Protein AF-A0A833SCX0-F1 (afdb_monomer)

Structure (mmCIF, N/CA/C/O backbone):
data_AF-A0A833SCX0-F1
#
_entry.id   AF-A0A833SCX0-F1
#
loop_
_atom_site.group_PDB
_atom_site.id
_atom_site.type_symbol
_atom_site.label_atom_id
_atom_site.label_alt_id
_atom_site.label_comp_id
_atom_site.label_asym_id
_atom_site.label_entity_id
_atom_site.label_seq_id
_atom_site.pdbx_PDB_ins_code
_atom_site.Cartn_x
_atom_site.Cartn_y
_atom_site.Cartn_z
_atom_site.occupancy
_atom_site.B_iso_or_equiv
_atom_site.auth_seq_id
_atom_site.auth_comp_id
_atom_site.auth_asym_id
_atom_site.auth_atom_id
_atom_site.pdbx_PDB_model_num
ATOM 1 N N . MET A 1 1 ? 5.362 -12.580 -11.934 1.00 36.25 1 MET A N 1
ATOM 2 C CA . MET A 1 1 ? 6.504 -12.770 -12.851 1.00 36.25 1 MET A CA 1
ATOM 3 C C . MET A 1 1 ? 6.886 -11.392 -13.364 1.00 36.25 1 MET A C 1
ATOM 5 O O . MET 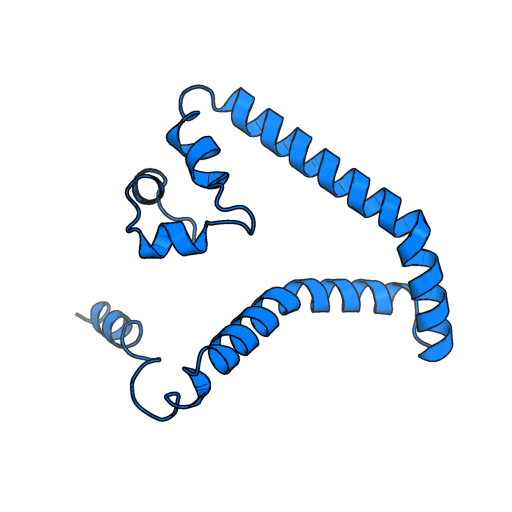A 1 1 ? 6.079 -10.782 -14.048 1.00 36.25 1 MET A O 1
ATOM 9 N N . ALA A 1 2 ? 8.008 -10.839 -12.898 1.00 38.25 2 ALA A N 1
ATOM 10 C CA . ALA A 1 2 ? 8.480 -9.522 -13.325 1.00 38.25 2 ALA A CA 1
ATOM 11 C C . ALA A 1 2 ? 8.973 -9.609 -14.777 1.00 38.25 2 ALA A C 1
ATOM 13 O O . ALA A 1 2 ? 9.687 -10.553 -15.117 1.00 38.25 2 ALA A O 1
ATOM 14 N N . LEU A 1 3 ? 8.566 -8.662 -15.623 1.00 47.50 3 LEU A N 1
ATOM 15 C CA . LEU A 1 3 ? 9.091 -8.541 -16.981 1.00 47.50 3 LEU A CA 1
ATOM 16 C C . LEU A 1 3 ? 10.601 -8.241 -16.920 1.00 47.50 3 LEU A C 1
ATOM 18 O O . LEU A 1 3 ? 11.035 -7.503 -16.030 1.00 47.50 3 LEU A O 1
ATOM 22 N N . PRO A 1 4 ? 11.416 -8.798 -17.833 1.00 44.66 4 PRO A N 1
ATOM 23 C CA . PRO A 1 4 ? 12.829 -8.449 -17.920 1.00 44.66 4 PRO A CA 1
ATOM 24 C C . PRO A 1 4 ? 12.973 -6.943 -18.196 1.00 44.66 4 PRO A C 1
ATOM 26 O O . PRO A 1 4 ? 12.335 -6.420 -19.105 1.00 44.66 4 PRO A O 1
ATOM 29 N N . LEU A 1 5 ? 13.825 -6.255 -17.421 1.00 51.56 5 LEU A N 1
ATOM 30 C CA . LEU A 1 5 ? 14.034 -4.796 -17.453 1.00 51.56 5 LEU A CA 1
ATOM 31 C C . LEU A 1 5 ? 14.155 -4.137 -18.852 1.00 51.56 5 LEU A C 1
ATOM 33 O O . LEU A 1 5 ? 13.632 -3.034 -18.993 1.00 51.56 5 LEU A O 1
ATOM 37 N N . PRO A 1 6 ? 14.779 -4.737 -19.890 1.00 50.81 6 PRO A N 1
ATOM 38 C CA . PRO A 1 6 ? 14.826 -4.112 -21.217 1.00 50.81 6 PRO A CA 1
ATOM 39 C C . PRO A 1 6 ? 13.479 -4.098 -21.962 1.00 50.81 6 PRO A C 1
ATOM 41 O O . PRO A 1 6 ? 13.303 -3.242 -22.819 1.00 50.81 6 PRO A O 1
ATOM 44 N N . ALA A 1 7 ? 12.532 -4.979 -21.607 1.00 51.00 7 ALA A N 1
ATOM 45 C CA . ALA A 1 7 ? 11.237 -5.131 -22.284 1.00 51.00 7 ALA A CA 1
ATOM 46 C C . ALA A 1 7 ? 10.141 -4.147 -21.792 1.00 51.00 7 ALA A C 1
ATOM 48 O O . ALA A 1 7 ? 9.006 -4.142 -22.270 1.00 51.00 7 ALA A O 1
ATOM 49 N N . ALA A 1 8 ? 10.436 -3.371 -20.742 1.00 53.59 8 ALA A N 1
ATOM 50 C CA . ALA A 1 8 ? 9.528 -2.358 -20.196 1.00 53.59 8 ALA A CA 1
ATOM 51 C C . ALA A 1 8 ? 9.759 -0.972 -20.824 1.00 53.59 8 ALA A C 1
ATOM 53 O O . ALA A 1 8 ? 8.862 -0.127 -20.807 1.00 53.59 8 ALA A O 1
ATOM 54 N N . CYS A 1 9 ? 10.955 -0.731 -21.375 1.00 56.69 9 CYS A N 1
ATOM 55 C CA . CYS A 1 9 ? 11.319 0.535 -22.011 1.00 56.69 9 CYS A CA 1
ATOM 56 C C . CYS A 1 9 ? 10.970 0.575 -23.514 1.00 56.69 9 CYS A C 1
ATOM 58 O O . CYS A 1 9 ? 10.893 1.651 -24.098 1.00 56.69 9 CYS A O 1
ATOM 60 N N . ASP A 1 10 ? 10.733 -0.580 -24.136 1.00 54.16 10 ASP A N 1
ATOM 61 C CA . ASP A 1 10 ? 10.340 -0.767 -25.543 1.00 54.16 10 ASP A CA 1
ATOM 62 C C . ASP A 1 10 ? 8.877 -1.242 -25.690 1.00 54.16 10 ASP A C 1
ATOM 64 O O . ASP A 1 10 ? 8.444 -1.657 -26.768 1.00 54.16 10 ASP A O 1
ATOM 68 N N . ALA A 1 11 ? 8.105 -1.185 -24.601 1.00 55.75 11 ALA A N 1
ATOM 69 C CA . ALA A 1 11 ? 6.754 -1.709 -24.545 1.00 55.75 11 ALA A CA 1
ATOM 70 C C . ALA A 1 11 ? 5.825 -1.024 -25.571 1.00 55.75 11 ALA A C 1
ATOM 72 O O . ALA A 1 11 ? 5.768 0.200 -25.681 1.00 55.75 11 ALA A O 1
ATOM 73 N N . SER A 1 12 ? 5.058 -1.839 -26.308 1.00 51.94 12 SER A N 1
ATOM 74 C CA . SER A 1 12 ? 4.002 -1.398 -27.235 1.00 51.94 12 SER A CA 1
ATOM 75 C C . SER A 1 12 ? 3.054 -0.378 -26.572 1.00 51.94 12 SER A C 1
ATOM 77 O O . SER A 1 12 ? 2.759 -0.523 -25.381 1.00 51.94 12 SER A O 1
ATOM 79 N N . PRO A 1 13 ? 2.495 0.604 -27.315 1.00 53.06 13 PRO A N 1
ATOM 80 C CA . PRO A 1 13 ? 1.591 1.630 -26.772 1.00 53.06 13 PRO A CA 1
ATOM 81 C C . PRO A 1 13 ? 0.387 1.061 -26.000 1.00 53.06 13 PRO A C 1
ATOM 83 O O . PRO A 1 13 ? -0.168 1.743 -25.143 1.00 53.06 13 PRO A O 1
ATOM 86 N N . PHE A 1 14 ? 0.001 -0.194 -26.257 1.00 46.97 14 PHE A N 1
ATOM 87 C CA . PHE A 1 14 ? -1.033 -0.900 -25.494 1.00 46.97 14 PHE A CA 1
ATOM 88 C C . PHE A 1 14 ? -0.607 -1.229 -24.050 1.00 46.97 14 PHE A C 1
ATOM 90 O O . PHE A 1 14 ? -1.413 -1.104 -23.133 1.00 46.97 14 PHE A O 1
ATOM 97 N N . VAL A 1 15 ? 0.657 -1.609 -23.836 1.00 50.16 15 VAL A N 1
ATOM 98 C CA . VAL A 1 15 ? 1.211 -1.944 -22.512 1.00 50.16 15 VAL A CA 1
ATOM 99 C C . VAL A 1 15 ? 1.516 -0.671 -21.716 1.00 50.16 15 VAL A C 1
ATOM 101 O O . VAL A 1 15 ? 1.216 -0.623 -20.526 1.00 50.16 15 VAL A O 1
ATOM 104 N N . ALA A 1 16 ? 2.009 0.381 -22.381 1.00 54.69 16 ALA A N 1
ATOM 105 C CA . ALA A 1 16 ? 2.214 1.698 -21.765 1.00 54.69 16 ALA A CA 1
ATOM 106 C C . ALA A 1 16 ? 0.896 2.302 -21.243 1.00 54.69 16 ALA A C 1
ATOM 108 O O . ALA A 1 16 ? 0.829 2.860 -20.154 1.00 54.69 16 ALA A O 1
ATOM 109 N N . ASN A 1 17 ? -0.210 2.105 -21.965 1.00 51.38 17 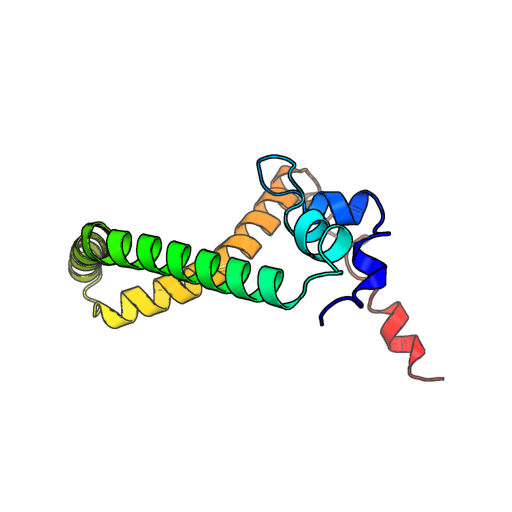ASN A N 1
ATOM 110 C CA . ASN A 1 17 ? -1.521 2.583 -21.523 1.00 51.38 17 ASN A CA 1
ATOM 111 C C . ASN A 1 17 ? -2.050 1.865 -20.265 1.00 51.38 17 ASN A C 1
ATOM 113 O O . ASN A 1 17 ? -2.940 2.372 -19.589 1.00 51.38 17 ASN A O 1
ATOM 117 N N . MET A 1 18 ? -1.503 0.692 -19.931 1.00 51.84 18 MET A N 1
ATOM 118 C CA . MET A 1 18 ? -1.851 -0.043 -18.713 1.00 51.84 18 MET A CA 1
ATOM 119 C C . MET A 1 18 ? -0.988 0.376 -17.509 1.00 51.84 18 MET A C 1
ATOM 121 O O . MET A 1 18 ? -1.376 0.124 -16.368 1.00 51.84 18 MET A O 1
ATOM 125 N N . THR A 1 19 ? 0.148 1.046 -17.746 1.00 53.34 19 THR A N 1
ATOM 126 C CA . THR A 1 19 ? 0.999 1.676 -16.718 1.00 53.34 19 THR A CA 1
ATOM 127 C C . THR A 1 19 ? 0.713 3.168 -16.525 1.00 53.34 19 THR A C 1
ATOM 129 O O . THR A 1 19 ? 1.141 3.741 -15.518 1.00 53.34 19 THR A O 1
ATOM 132 N N . LEU A 1 20 ? -0.066 3.778 -17.427 1.00 59.16 20 LEU A N 1
ATOM 133 C CA . LEU A 1 20 ? -0.584 5.136 -17.297 1.00 59.16 20 LEU A CA 1
ATOM 134 C C . LEU A 1 20 ? -1.459 5.252 -16.036 1.00 59.16 20 LEU A C 1
ATOM 136 O O . LEU A 1 20 ? -2.621 4.848 -15.998 1.00 59.16 20 LEU A O 1
ATOM 140 N N . GLY A 1 21 ? -0.895 5.841 -14.981 1.00 56.72 21 GLY A N 1
ATOM 141 C CA . GLY A 1 21 ? -1.668 6.271 -13.822 1.00 56.72 21 GLY A CA 1
ATOM 142 C C . GLY A 1 21 ? -2.728 7.321 -14.205 1.00 56.72 21 GLY A C 1
ATOM 143 O O . GLY A 1 21 ? -2.685 7.877 -15.304 1.00 56.72 21 GLY A O 1
ATOM 144 N N . PRO A 1 22 ? -3.648 7.679 -13.291 1.00 51.78 22 PRO A N 1
ATOM 145 C CA . PRO A 1 22 ? -4.787 8.581 -13.544 1.00 51.78 22 PRO A CA 1
ATOM 146 C C . PRO A 1 22 ? -4.430 10.018 -13.990 1.00 51.78 22 PRO A C 1
ATOM 148 O O . PRO A 1 22 ? -5.323 10.838 -14.179 1.00 51.78 22 PRO A O 1
ATOM 151 N N . LEU A 1 23 ? -3.142 10.331 -14.166 1.00 47.12 23 LEU A N 1
ATOM 152 C CA . LEU A 1 23 ? -2.619 11.619 -14.626 1.00 47.12 23 LEU A CA 1
ATOM 153 C C . LEU A 1 23 ? -1.741 11.510 -15.893 1.00 47.12 23 LEU A C 1
ATOM 155 O O . LEU A 1 23 ? -1.013 12.449 -16.201 1.00 47.12 23 LEU A O 1
ATOM 159 N N . SER A 1 24 ? -1.761 10.375 -16.599 1.00 57.16 24 SER A N 1
ATOM 160 C CA . SER A 1 24 ? -0.953 10.129 -17.807 1.00 57.16 24 SER A CA 1
ATOM 161 C C . SER A 1 24 ? 0.570 10.261 -17.624 1.00 57.16 24 SER A C 1
ATOM 163 O O . SER A 1 24 ? 1.280 10.600 -18.568 1.00 57.16 24 SER A O 1
ATOM 165 N N . ILE A 1 25 ? 1.085 10.005 -16.415 1.00 58.31 25 ILE A N 1
ATOM 166 C CA . ILE A 1 25 ? 2.526 10.016 -16.112 1.00 58.31 25 ILE A CA 1
ATOM 167 C C . ILE A 1 25 ? 2.997 8.588 -15.817 1.00 58.31 25 ILE A C 1
ATOM 169 O O . ILE A 1 25 ? 2.606 7.995 -14.810 1.00 58.31 25 ILE A O 1
ATOM 173 N N . ASP A 1 26 ? 3.888 8.069 -16.663 1.00 63.72 26 ASP A N 1
ATOM 174 C CA . ASP A 1 26 ? 4.558 6.778 -16.482 1.00 63.72 26 ASP A CA 1
ATOM 175 C C . ASP A 1 26 ? 5.701 6.872 -15.460 1.00 63.72 26 ASP A C 1
ATOM 177 O O . ASP A 1 26 ? 6.885 6.988 -15.790 1.00 63.72 26 ASP A O 1
ATOM 181 N N . TYR A 1 27 ? 5.342 6.789 -14.177 1.00 61.09 27 TYR A N 1
ATOM 182 C CA . TYR A 1 27 ? 6.307 6.756 -13.070 1.00 61.09 27 TYR A CA 1
ATOM 183 C C . TYR A 1 27 ? 7.305 5.594 -13.192 1.00 61.09 27 TYR A C 1
ATOM 185 O O . TYR A 1 27 ? 8.479 5.747 -12.856 1.00 61.09 27 TYR A O 1
ATOM 193 N N . VAL A 1 28 ? 6.853 4.446 -13.705 1.00 65.12 28 VAL A N 1
ATOM 194 C CA . VAL A 1 28 ? 7.683 3.243 -13.871 1.00 65.12 28 VAL A CA 1
ATOM 195 C C . VAL A 1 28 ? 8.748 3.464 -14.948 1.00 65.12 28 VAL A C 1
ATOM 197 O O . VAL A 1 28 ? 9.915 3.150 -14.734 1.00 65.12 28 VAL A O 1
ATOM 200 N N . HIS A 1 29 ? 8.387 4.083 -16.072 1.00 63.56 29 HIS A N 1
ATOM 201 C CA . HIS A 1 29 ? 9.312 4.331 -17.177 1.00 63.56 29 HIS A CA 1
ATOM 202 C C . HIS A 1 29 ? 10.375 5.383 -16.813 1.00 63.56 29 HIS A C 1
ATOM 204 O O . HIS A 1 29 ? 11.561 5.199 -17.080 1.00 63.56 29 HIS A O 1
ATOM 210 N N . ILE A 1 30 ? 9.985 6.450 -16.107 1.00 65.81 30 ILE A N 1
ATOM 211 C CA . ILE A 1 30 ? 10.924 7.477 -15.625 1.00 65.81 30 ILE A CA 1
ATOM 212 C C . ILE A 1 30 ? 11.906 6.887 -14.601 1.00 65.81 30 ILE A C 1
ATOM 214 O O . ILE A 1 30 ? 13.091 7.215 -14.619 1.00 65.81 30 ILE A O 1
ATOM 218 N N . HIS A 1 31 ? 11.442 5.987 -13.732 1.00 67.62 31 HIS A N 1
ATOM 219 C CA . HIS A 1 31 ? 12.273 5.420 -12.674 1.00 67.62 31 HIS A CA 1
ATOM 220 C C . HIS A 1 31 ? 13.238 4.329 -13.163 1.00 67.62 31 HIS A C 1
ATOM 222 O O . HIS A 1 31 ? 14.389 4.311 -12.730 1.00 67.62 31 HIS A O 1
ATOM 228 N N . TYR A 1 32 ? 12.797 3.451 -14.073 1.00 63.34 32 TYR A N 1
ATOM 229 C CA . TYR A 1 32 ? 13.613 2.343 -14.586 1.00 63.34 32 TYR A CA 1
ATOM 230 C C . TYR A 1 32 ? 14.429 2.698 -15.840 1.00 63.34 32 TYR A C 1
ATOM 232 O O . TYR A 1 32 ? 15.540 2.193 -15.975 1.00 63.34 32 TYR A O 1
ATOM 240 N N . CYS A 1 33 ? 13.924 3.557 -16.737 1.00 66.06 33 CYS A N 1
ATOM 241 C CA . CYS A 1 33 ? 14.566 3.825 -18.034 1.00 66.06 33 CYS A CA 1
ATOM 242 C C . CYS A 1 33 ? 15.401 5.121 -18.051 1.00 66.06 33 CYS A C 1
ATOM 244 O O . CYS A 1 33 ? 16.406 5.176 -18.751 1.00 66.06 33 CYS A O 1
ATOM 246 N N . SER A 1 34 ? 15.034 6.153 -17.277 1.00 62.69 34 SER A N 1
ATOM 247 C CA . SER A 1 34 ? 15.786 7.428 -17.225 1.00 62.69 34 SER A CA 1
ATOM 248 C C . SER A 1 34 ? 16.885 7.437 -16.153 1.00 62.69 34 SER A C 1
ATOM 250 O O . SER A 1 34 ? 17.900 8.116 -16.288 1.00 62.69 34 SER A O 1
ATOM 252 N N . LEU A 1 35 ? 16.707 6.654 -15.081 1.00 59.84 35 LEU A N 1
ATOM 253 C CA . LEU A 1 35 ? 17.569 6.663 -13.893 1.00 59.84 35 LEU A CA 1
ATOM 254 C C . LEU A 1 35 ? 18.250 5.306 -13.634 1.00 59.84 35 LEU A C 1
ATOM 256 O O . LEU A 1 35 ? 18.523 4.947 -12.489 1.00 59.84 35 LEU A O 1
ATOM 260 N N . ALA A 1 36 ? 18.535 4.546 -14.695 1.00 60.19 36 ALA A N 1
ATOM 261 C CA . ALA A 1 36 ? 19.234 3.260 -14.606 1.00 60.19 36 ALA A CA 1
ATOM 262 C C . ALA A 1 36 ? 20.699 3.396 -14.139 1.00 60.19 36 ALA A C 1
ATOM 264 O O . ALA A 1 36 ? 21.262 2.451 -13.591 1.00 60.19 36 ALA A O 1
ATOM 265 N N . GLU A 1 37 ? 21.315 4.571 -14.310 1.00 64.44 37 GLU A N 1
ATOM 266 C CA . GLU A 1 37 ? 22.732 4.785 -13.980 1.00 64.44 37 GLU A CA 1
ATOM 267 C C . GLU A 1 37 ? 23.012 5.032 -12.482 1.00 64.44 37 GLU A C 1
ATOM 269 O O . GLU A 1 37 ? 24.167 4.976 -12.064 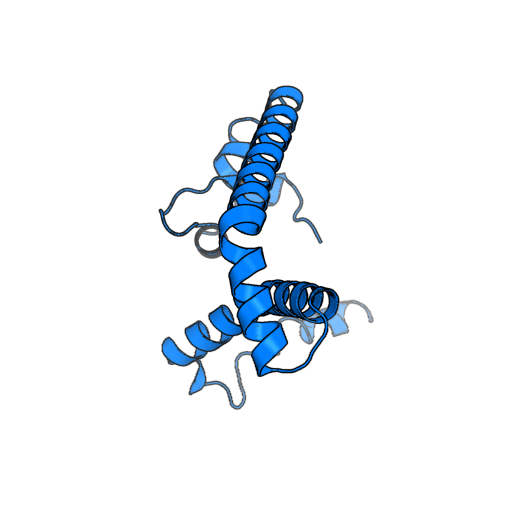1.00 64.44 37 GLU A O 1
ATOM 274 N N . LEU A 1 38 ? 21.990 5.252 -11.638 1.00 64.44 38 LEU A N 1
ATOM 275 C CA . LEU A 1 38 ? 22.150 5.502 -10.192 1.00 64.44 38 LEU A CA 1
ATOM 276 C C . LEU A 1 38 ? 21.200 4.633 -9.336 1.00 64.44 38 LEU A C 1
ATOM 278 O O . LEU A 1 38 ? 20.274 5.151 -8.699 1.00 64.44 38 LEU A O 1
ATOM 282 N N . PRO A 1 39 ? 21.441 3.311 -9.245 1.00 69.19 39 PRO A N 1
ATOM 283 C CA . PRO A 1 39 ? 20.541 2.370 -8.568 1.00 69.19 39 PRO A CA 1
ATOM 284 C C . PRO A 1 39 ? 20.357 2.661 -7.068 1.00 69.19 39 PRO A C 1
ATOM 286 O O . PRO A 1 39 ? 19.277 2.447 -6.521 1.00 69.19 39 PRO A O 1
ATOM 289 N N . PHE A 1 40 ? 21.377 3.208 -6.400 1.00 75.94 40 PHE A N 1
ATOM 290 C CA . PHE A 1 40 ? 21.297 3.573 -4.980 1.00 75.94 40 PHE A CA 1
ATOM 291 C C . PHE A 1 40 ? 20.318 4.718 -4.709 1.00 75.94 40 PHE A C 1
ATOM 293 O O . PHE A 1 40 ? 19.572 4.675 -3.730 1.00 75.94 40 PHE A O 1
ATOM 300 N N . LEU A 1 41 ? 20.304 5.736 -5.572 1.00 77.44 41 LEU A N 1
ATOM 301 C CA . LEU A 1 41 ? 19.404 6.877 -5.422 1.00 77.44 41 LEU A CA 1
ATOM 302 C C . LEU A 1 41 ? 17.958 6.467 -5.716 1.00 77.44 41 LEU A C 1
ATOM 304 O O . LEU A 1 41 ? 17.051 6.871 -4.992 1.00 77.44 41 LEU A O 1
ATOM 308 N N . SER A 1 42 ? 17.772 5.602 -6.717 1.00 75.69 42 SER A N 1
ATOM 309 C CA . SER A 1 42 ? 16.484 4.989 -7.043 1.00 75.69 42 SER A CA 1
ATOM 310 C C . SER A 1 42 ? 15.900 4.228 -5.844 1.00 75.69 42 SER A C 1
ATOM 312 O O . SER A 1 42 ? 14.813 4.562 -5.370 1.00 75.69 42 SER A O 1
ATOM 314 N N . PHE A 1 43 ? 16.663 3.295 -5.267 1.00 81.81 43 PHE A N 1
ATOM 315 C CA . PHE A 1 43 ? 16.209 2.494 -4.128 1.00 81.81 43 PHE A CA 1
ATOM 316 C C . PHE A 1 43 ? 15.905 3.345 -2.886 1.00 81.81 43 PHE A C 1
ATOM 318 O O . PHE A 1 43 ? 14.890 3.139 -2.221 1.00 81.81 43 PHE A O 1
ATOM 325 N N . SER A 1 44 ? 16.751 4.338 -2.598 1.00 86.81 44 SER A N 1
ATOM 326 C CA . SER A 1 44 ? 16.561 5.238 -1.455 1.00 86.81 44 SER A CA 1
ATOM 327 C C . SER A 1 44 ? 15.301 6.101 -1.607 1.00 86.81 44 SER A C 1
ATOM 329 O O . SER A 1 44 ? 14.526 6.245 -0.661 1.00 86.81 44 SER A O 1
ATOM 331 N N . LEU A 1 45 ? 15.040 6.613 -2.815 1.00 84.88 45 LEU A N 1
ATOM 332 C CA . LEU A 1 45 ? 13.838 7.391 -3.116 1.00 84.88 45 LEU A CA 1
ATOM 333 C C . LEU A 1 45 ? 12.571 6.530 -3.049 1.00 84.88 45 LEU A C 1
ATOM 335 O O . LEU A 1 45 ? 11.559 6.992 -2.527 1.00 84.88 45 LEU A O 1
ATOM 339 N N . LEU A 1 46 ? 12.633 5.273 -3.500 1.00 82.50 46 LEU A N 1
ATOM 340 C CA . LEU A 1 46 ? 11.518 4.324 -3.422 1.00 82.50 46 LEU A CA 1
ATOM 341 C C . LEU A 1 46 ? 11.191 3.971 -1.962 1.00 82.50 46 LEU A C 1
ATOM 343 O O . LEU A 1 46 ? 10.024 3.992 -1.578 1.00 82.50 46 LEU A O 1
ATOM 347 N N . ILE A 1 47 ? 12.203 3.738 -1.117 1.00 90.00 47 ILE A N 1
ATOM 348 C CA . ILE A 1 47 ? 12.007 3.521 0.327 1.00 90.00 47 ILE A CA 1
ATOM 349 C C . ILE A 1 47 ? 11.423 4.762 1.001 1.00 90.00 47 ILE A C 1
ATOM 351 O O . ILE A 1 47 ? 10.473 4.638 1.773 1.00 90.00 47 ILE A O 1
ATOM 355 N N . LEU A 1 48 ? 11.964 5.949 0.714 1.00 92.25 48 LEU A N 1
ATOM 356 C CA . LEU A 1 48 ? 11.458 7.201 1.278 1.00 92.25 48 LEU A CA 1
ATOM 357 C C . LEU A 1 48 ? 9.996 7.429 0.877 1.00 92.25 48 LEU A C 1
ATOM 359 O O . LEU A 1 48 ? 9.169 7.783 1.716 1.00 92.25 48 LEU A O 1
ATOM 363 N N . TRP A 1 49 ? 9.675 7.178 -0.391 1.00 86.88 49 TRP A N 1
ATOM 364 C CA . TRP A 1 49 ? 8.324 7.271 -0.926 1.00 86.88 49 TRP A CA 1
ATOM 365 C C . TRP A 1 49 ? 7.372 6.275 -0.254 1.00 86.88 49 TRP A C 1
ATOM 367 O O . TRP A 1 49 ? 6.312 6.668 0.231 1.00 86.88 49 TRP A O 1
ATOM 377 N N . LEU A 1 50 ? 7.766 5.001 -0.152 1.00 90.69 50 LEU A N 1
ATOM 378 C CA . LEU A 1 50 ? 6.969 3.955 0.491 1.00 90.69 50 LEU A CA 1
ATOM 379 C C . LEU A 1 50 ? 6.749 4.246 1.983 1.00 90.69 50 LEU A C 1
ATOM 381 O O . LEU A 1 50 ? 5.636 4.097 2.485 1.00 90.69 50 LEU A O 1
ATOM 385 N N . GLY A 1 51 ? 7.789 4.715 2.678 1.00 94.25 51 GLY A N 1
ATOM 386 C CA . GLY A 1 51 ? 7.711 5.140 4.074 1.00 94.25 51 GLY A CA 1
ATOM 387 C C . GLY A 1 51 ? 6.774 6.332 4.266 1.00 94.25 51 GLY A C 1
ATOM 388 O O . GLY A 1 51 ? 5.952 6.320 5.180 1.00 94.25 51 GLY A O 1
ATOM 389 N N . GLY A 1 52 ? 6.835 7.324 3.371 1.00 94.12 52 GLY A N 1
ATOM 390 C CA . GLY A 1 52 ? 5.919 8.465 3.364 1.00 94.12 52 GLY A CA 1
ATOM 391 C C . GLY A 1 52 ? 4.463 8.043 3.164 1.00 94.12 52 GLY A C 1
ATOM 392 O O . GLY A 1 52 ? 3.596 8.450 3.936 1.00 94.12 52 GLY A O 1
ATOM 393 N N . LEU A 1 53 ? 4.191 7.171 2.188 1.00 91.25 53 LEU A N 1
ATOM 394 C CA . LEU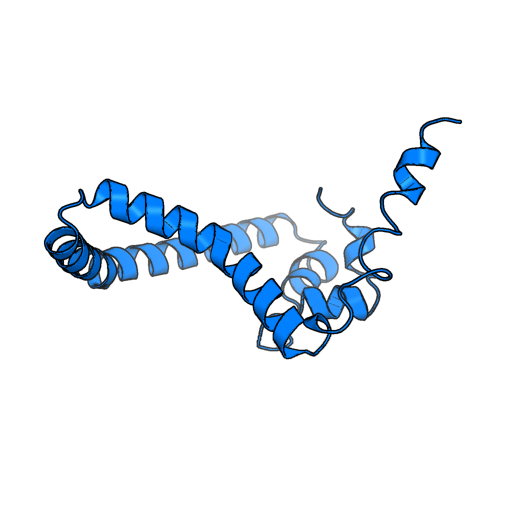 A 1 53 ? 2.853 6.617 1.965 1.00 91.25 53 LEU A CA 1
ATOM 395 C C . LEU A 1 53 ? 2.345 5.874 3.201 1.00 91.25 53 LEU A C 1
ATOM 397 O O . LEU A 1 53 ? 1.233 6.136 3.655 1.00 91.25 53 LEU A O 1
ATOM 401 N N . PHE A 1 54 ? 3.162 4.997 3.784 1.00 92.88 54 PHE A N 1
ATOM 402 C CA . PHE A 1 54 ? 2.774 4.246 4.975 1.00 92.88 54 PHE A CA 1
ATOM 403 C C . PHE A 1 54 ? 2.508 5.164 6.175 1.00 92.88 54 PHE A C 1
ATOM 405 O O . PHE A 1 54 ? 1.554 4.945 6.917 1.00 92.88 54 PHE A O 1
ATOM 412 N N . TYR A 1 55 ? 3.295 6.232 6.329 1.00 94.62 55 TYR A N 1
ATOM 413 C CA . TYR A 1 55 ? 3.069 7.249 7.354 1.00 94.62 55 TYR A CA 1
ATOM 414 C C . TYR A 1 55 ? 1.724 7.967 7.167 1.00 94.62 55 TYR A C 1
ATOM 416 O O . TYR A 1 55 ? 0.956 8.087 8.122 1.00 94.62 55 TYR A O 1
ATOM 424 N N . PHE A 1 56 ? 1.396 8.390 5.942 1.00 93.75 56 PHE A N 1
ATOM 425 C CA . PHE A 1 56 ? 0.097 8.999 5.643 1.00 93.75 56 PHE A CA 1
ATOM 426 C C . PHE A 1 56 ? -1.068 8.030 5.866 1.00 93.75 56 PHE A C 1
ATOM 428 O O . PHE A 1 56 ? -2.073 8.419 6.466 1.00 93.75 56 PHE A O 1
ATOM 435 N N . LEU A 1 57 ? -0.931 6.773 5.432 1.00 90.69 57 LEU A N 1
ATOM 436 C CA . LEU A 1 57 ? -1.916 5.717 5.671 1.00 90.69 57 LEU A CA 1
ATOM 437 C C . LEU A 1 57 ? -2.127 5.483 7.170 1.00 90.69 57 LEU A C 1
ATOM 439 O O . LEU A 1 57 ? -3.269 5.464 7.615 1.00 90.69 57 LEU A O 1
ATOM 443 N N . GLY A 1 58 ? -1.051 5.360 7.950 1.00 91.88 58 GLY A N 1
ATOM 444 C CA . GLY A 1 58 ? -1.117 5.142 9.395 1.00 91.88 58 GLY A CA 1
ATOM 445 C C . GLY A 1 58 ? -1.736 6.321 10.145 1.00 91.88 58 GLY A C 1
ATOM 446 O O . GLY A 1 58 ? -2.646 6.130 10.943 1.00 91.88 58 GLY A O 1
ATOM 447 N N . SER A 1 59 ? -1.305 7.546 9.835 1.00 92.19 59 SER A N 1
ATOM 448 C CA . SER A 1 59 ? -1.843 8.772 10.443 1.00 92.19 59 SER A CA 1
ATOM 449 C C . SER A 1 59 ? -3.337 8.951 10.146 1.00 92.19 59 SER A C 1
ATOM 451 O O . SER A 1 59 ? -4.139 9.250 11.032 1.00 92.19 59 SER A O 1
ATOM 453 N N . THR A 1 60 ? -3.747 8.672 8.906 1.00 92.12 60 THR A N 1
ATOM 454 C CA . THR A 1 60 ? -5.165 8.702 8.522 1.00 92.12 60 THR A CA 1
ATOM 455 C C . THR A 1 60 ? -5.943 7.558 9.176 1.00 92.12 60 THR A C 1
ATOM 457 O O . THR A 1 60 ? -7.096 7.742 9.574 1.00 92.12 60 THR A O 1
ATOM 460 N N . ALA A 1 61 ? -5.327 6.380 9.315 1.00 89.81 61 ALA A N 1
ATOM 461 C CA . ALA A 1 61 ? -5.964 5.228 9.931 1.00 89.81 61 ALA A CA 1
ATOM 462 C C . ALA A 1 61 ? -6.258 5.464 11.420 1.00 89.81 61 ALA A C 1
ATOM 464 O O . ALA A 1 61 ? -7.358 5.169 11.891 1.00 89.81 61 ALA A O 1
ATOM 465 N N . ASP A 1 62 ? -5.318 6.057 12.147 1.00 90.75 62 ASP A N 1
ATOM 466 C CA . ASP A 1 62 ? -5.500 6.356 13.565 1.00 90.75 62 ASP A CA 1
ATOM 467 C C . ASP A 1 62 ? -6.595 7.419 13.783 1.00 90.75 62 ASP A C 1
ATOM 469 O O . ASP A 1 62 ? -7.506 7.229 14.589 1.00 90.75 62 ASP A O 1
ATOM 473 N N . GLY A 1 63 ? -6.582 8.494 12.983 1.00 88.19 63 GLY A N 1
ATOM 474 C CA . GLY A 1 63 ? -7.528 9.605 13.135 1.00 88.19 63 GLY A CA 1
ATOM 475 C C . GLY A 1 63 ? -8.948 9.343 12.614 1.00 88.19 63 GLY A C 1
ATOM 476 O O . GLY A 1 63 ? -9.914 9.821 13.208 1.00 88.19 63 GLY A O 1
ATOM 477 N N . TYR A 1 64 ? -9.101 8.600 11.514 1.00 86.44 64 TYR A N 1
ATOM 478 C CA . TYR A 1 64 ? -10.391 8.457 10.818 1.00 86.44 64 TYR A CA 1
ATOM 479 C C . TYR A 1 64 ? -10.870 7.010 10.697 1.00 86.44 64 TYR A C 1
ATOM 481 O O . TYR A 1 64 ? -12.073 6.746 10.773 1.00 86.44 64 TYR A O 1
ATOM 489 N N . PHE A 1 65 ? -9.960 6.053 10.520 1.00 84.69 65 PHE A N 1
ATOM 490 C CA . PHE A 1 65 ? -10.338 4.657 10.287 1.00 84.69 65 PHE A CA 1
ATOM 491 C C . PHE A 1 65 ? -10.728 3.944 11.586 1.00 84.69 65 PHE A C 1
ATOM 493 O O . PHE A 1 65 ? -11.760 3.276 11.616 1.00 84.69 65 PHE A O 1
ATOM 500 N N . SER A 1 66 ? -9.978 4.152 12.673 1.00 87.75 66 SER A N 1
ATOM 501 C CA . SER A 1 66 ? -10.259 3.581 13.999 1.00 87.75 66 SER A CA 1
ATOM 502 C C . SER A 1 66 ? -11.674 3.899 14.535 1.00 87.75 66 SER A C 1
ATOM 504 O O . SER A 1 66 ? -12.420 2.956 14.829 1.00 87.75 66 SER A O 1
ATOM 506 N N . PRO A 1 67 ? -12.142 5.169 14.586 1.00 87.88 67 PRO A N 1
ATOM 507 C CA . PRO A 1 67 ? -13.500 5.481 15.056 1.00 87.88 67 PRO A CA 1
ATOM 508 C C . PRO A 1 67 ? -14.605 4.996 14.099 1.00 87.88 67 PRO A C 1
ATOM 510 O O . PRO A 1 67 ? -15.697 4.614 14.536 1.00 87.88 67 PRO A O 1
ATOM 513 N N . THR A 1 68 ? -14.329 4.963 12.792 1.00 88.19 68 THR A N 1
ATOM 514 C CA . THR A 1 68 ? -15.276 4.449 11.790 1.00 88.19 68 THR A CA 1
ATOM 515 C C . THR A 1 68 ? -15.447 2.936 11.924 1.00 88.19 68 THR A C 1
ATOM 517 O O . THR A 1 68 ? -16.575 2.438 11.930 1.00 88.19 68 THR A O 1
ATOM 520 N N . LEU A 1 69 ? -14.346 2.203 12.119 1.00 87.19 69 LEU A N 1
ATOM 521 C CA . LEU A 1 69 ? -14.362 0.773 12.424 1.00 87.19 69 LEU A CA 1
ATOM 522 C C . LEU A 1 69 ? -15.061 0.478 13.749 1.00 87.19 69 LEU A C 1
ATOM 524 O O . LEU A 1 69 ? -15.768 -0.519 13.826 1.00 87.19 69 LEU A O 1
ATOM 528 N N . ALA A 1 70 ? -14.922 1.338 14.760 1.00 86.81 70 ALA A N 1
ATOM 529 C CA . ALA A 1 70 ? -15.643 1.199 16.024 1.00 86.81 70 ALA A CA 1
ATOM 530 C C . ALA A 1 70 ? -17.153 1.272 15.853 1.00 86.81 70 ALA A C 1
ATOM 532 O O . ALA A 1 70 ? -17.884 0.408 16.334 1.00 86.81 70 ALA A O 1
ATOM 533 N N . SER A 1 71 ? -17.609 2.257 15.090 1.00 87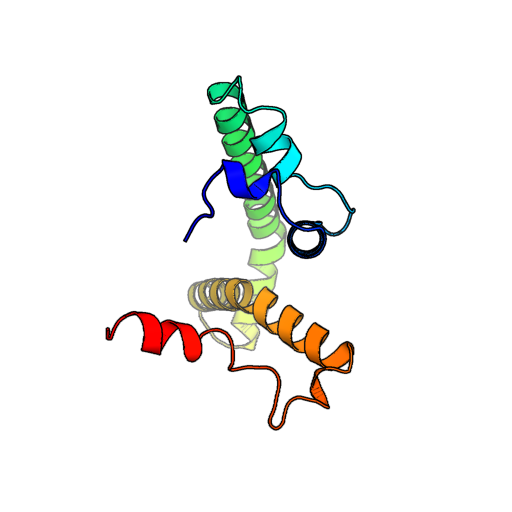.38 71 SER A N 1
ATOM 534 C CA . SER A 1 71 ? -19.027 2.399 14.774 1.00 87.38 71 SER A CA 1
ATOM 535 C C . SER A 1 71 ? -19.541 1.208 13.956 1.00 87.38 71 SER A C 1
ATOM 537 O O . SER A 1 71 ? -20.652 0.735 14.176 1.00 87.38 71 SER A O 1
ATOM 539 N N . LEU A 1 72 ? -18.733 0.693 13.024 1.00 86.25 72 LEU A N 1
ATOM 540 C CA . LEU A 1 72 ? -19.079 -0.465 12.198 1.00 86.25 72 LEU A CA 1
ATOM 541 C C . LEU A 1 72 ? -19.109 -1.772 13.012 1.00 86.25 72 LEU A C 1
ATOM 543 O O . LEU A 1 72 ? -20.047 -2.555 12.877 1.00 86.25 72 LEU A O 1
ATOM 547 N N . SER A 1 73 ? -18.118 -1.969 13.880 1.00 86.69 73 SER A N 1
ATOM 548 C CA . SER A 1 73 ? -18.000 -3.062 14.853 1.00 86.69 73 SER A CA 1
ATOM 549 C C . SER A 1 73 ? -19.218 -3.118 15.773 1.00 86.69 73 SER A C 1
ATOM 551 O O . SER A 1 73 ? -19.807 -4.184 15.934 1.00 86.69 73 SER A O 1
ATOM 553 N N . ASP A 1 74 ? -19.675 -1.968 16.276 1.00 85.62 74 ASP A N 1
ATOM 554 C CA . ASP A 1 74 ? -20.867 -1.878 17.124 1.00 85.62 74 ASP A CA 1
ATOM 555 C C . ASP A 1 74 ? -22.151 -2.258 16.362 1.00 85.62 74 ASP A C 1
ATOM 557 O O . ASP A 1 74 ? -23.006 -2.983 16.872 1.00 85.62 74 ASP A O 1
ATOM 561 N N . ARG A 1 75 ? -22.260 -1.868 15.082 1.00 84.62 75 ARG A N 1
ATOM 562 C CA . ARG A 1 75 ? -23.413 -2.233 14.238 1.00 84.62 75 ARG A CA 1
ATOM 563 C C . ARG A 1 75 ? -23.430 -3.697 13.808 1.00 84.62 75 ARG A C 1
ATOM 565 O O . ARG A 1 75 ? -24.508 -4.276 13.696 1.00 84.62 75 ARG A O 1
ATOM 572 N N . LEU A 1 76 ? -22.267 -4.278 13.522 1.00 82.19 76 LEU A N 1
ATOM 573 C CA . LEU A 1 76 ? -22.134 -5.661 13.051 1.00 82.19 76 LEU A CA 1
ATOM 574 C C . LEU A 1 76 ? -21.894 -6.661 14.187 1.00 82.19 76 LEU A C 1
ATOM 576 O O . LEU A 1 76 ? -22.034 -7.862 13.968 1.00 82.19 76 LEU A O 1
ATOM 580 N N . ARG A 1 77 ? -21.598 -6.182 15.401 1.00 82.88 77 ARG A N 1
ATOM 581 C CA . ARG A 1 77 ? -21.302 -6.984 16.596 1.00 82.88 77 ARG A CA 1
ATOM 582 C C . ARG A 1 77 ? -20.067 -7.890 16.423 1.00 82.88 77 ARG A C 1
ATOM 584 O O . ARG A 1 77 ? -20.019 -8.988 16.975 1.00 82.88 77 ARG A O 1
ATOM 591 N N . VAL A 1 78 ? -19.082 -7.433 15.642 1.00 81.31 78 VAL A N 1
ATOM 592 C CA . VAL A 1 78 ? -17.865 -8.173 15.241 1.00 81.31 78 VAL A CA 1
ATOM 593 C C . VAL A 1 78 ? -16.618 -7.494 15.827 1.00 81.31 78 VAL A C 1
ATOM 595 O O . VAL A 1 78 ? -16.583 -6.270 15.856 1.00 81.31 78 VAL A O 1
ATOM 598 N N . PRO A 1 79 ? -15.569 -8.232 16.248 1.00 82.94 79 PRO A N 1
ATOM 599 C CA . PRO A 1 79 ? -14.337 -7.632 16.764 1.00 82.94 79 PRO A CA 1
ATOM 600 C C . PRO A 1 79 ? -13.637 -6.725 15.742 1.00 82.94 79 PRO A C 1
ATOM 602 O O . PRO A 1 79 ? -13.563 -7.047 14.555 1.00 82.94 79 PRO A O 1
ATOM 605 N N . HIS A 1 80 ? -13.040 -5.631 16.218 1.00 77.88 80 HIS A N 1
ATOM 606 C CA . HIS A 1 80 ? -12.333 -4.652 15.383 1.00 77.88 80 HIS A CA 1
ATOM 607 C C . HIS A 1 80 ? -11.203 -5.269 14.551 1.00 77.88 80 HIS A C 1
ATOM 609 O O . HIS A 1 80 ? -11.033 -4.908 13.387 1.00 77.88 80 HIS A O 1
ATOM 615 N N . ASP A 1 81 ? -10.487 -6.246 15.110 1.00 81.19 81 ASP A N 1
ATOM 616 C CA . ASP A 1 81 ? -9.398 -6.942 14.417 1.00 81.19 81 ASP A CA 1
ATOM 617 C C . ASP A 1 81 ? -9.910 -7.696 13.183 1.00 81.19 81 ASP A C 1
ATOM 619 O O . ASP A 1 81 ? -9.284 -7.673 12.122 1.00 81.19 81 ASP A O 1
ATOM 623 N N . VAL A 1 82 ? -11.100 -8.301 13.288 1.00 85.75 82 VAL A N 1
ATOM 624 C CA . VAL A 1 82 ? -11.749 -9.030 12.188 1.00 85.75 82 VAL A CA 1
ATOM 625 C C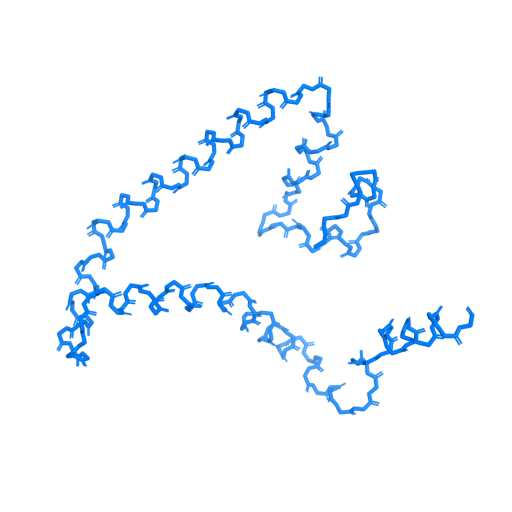 . VAL A 1 82 ? -12.232 -8.060 11.102 1.00 85.75 82 VAL A C 1
ATOM 627 O O . VAL A 1 82 ? -12.139 -8.350 9.906 1.00 85.75 82 VAL A O 1
ATOM 630 N N . ALA A 1 83 ? -12.701 -6.876 11.494 1.00 85.81 83 ALA A N 1
ATOM 631 C CA . ALA A 1 83 ? -13.097 -5.836 10.550 1.00 85.81 83 ALA A CA 1
ATOM 632 C C . ALA A 1 83 ? -11.886 -5.266 9.780 1.00 85.81 83 ALA A C 1
ATOM 634 O O . ALA A 1 83 ? -11.969 -5.068 8.566 1.00 85.81 83 ALA A O 1
ATOM 635 N N . GLY A 1 84 ? -10.739 -5.096 10.449 1.00 85.62 84 GLY A N 1
ATOM 636 C CA . GLY A 1 84 ? -9.482 -4.671 9.824 1.00 85.62 84 GLY A CA 1
ATOM 637 C C . GLY A 1 84 ? -8.949 -5.671 8.791 1.00 85.62 84 GLY A C 1
ATOM 638 O O . GLY A 1 84 ? -8.664 -5.284 7.655 1.00 85.62 84 GLY A O 1
ATOM 639 N N . VAL A 1 85 ? -8.879 -6.966 9.131 1.00 88.69 85 VAL A N 1
ATOM 640 C CA . VAL A 1 85 ? -8.430 -8.003 8.174 1.00 88.69 85 VAL A CA 1
ATOM 641 C C . VAL A 1 85 ? -9.388 -8.157 6.993 1.00 88.69 85 VAL A C 1
ATOM 643 O O . VAL A 1 85 ? -8.944 -8.400 5.872 1.00 88.69 85 VAL A O 1
ATOM 646 N N . THR A 1 86 ? -10.689 -7.947 7.206 1.00 88.44 86 THR A N 1
ATOM 647 C CA . THR A 1 86 ? -11.685 -7.976 6.124 1.00 88.44 86 THR A CA 1
ATOM 648 C C . THR A 1 86 ? -11.517 -6.786 5.187 1.00 88.44 86 THR A C 1
ATOM 650 O O . THR A 1 86 ? -11.568 -6.959 3.973 1.00 88.44 86 THR A O 1
ATOM 653 N N . PHE A 1 87 ? -11.264 -5.585 5.715 1.00 85.69 87 PHE A N 1
ATOM 654 C CA . PHE A 1 87 ? -10.983 -4.413 4.885 1.00 85.69 87 PHE A CA 1
ATOM 655 C C . PHE A 1 87 ? -9.689 -4.581 4.078 1.00 85.69 87 PHE A C 1
ATOM 657 O O . PHE A 1 87 ? -9.639 -4.201 2.911 1.00 85.69 87 PHE A O 1
ATOM 664 N N . LEU A 1 88 ? -8.668 -5.219 4.658 1.00 88.12 88 LEU A N 1
ATOM 665 C CA . LEU A 1 88 ? -7.441 -5.571 3.942 1.00 88.12 88 LEU A CA 1
ATOM 666 C C . LEU A 1 88 ? -7.713 -6.590 2.823 1.00 88.12 88 LEU A C 1
ATOM 668 O O . LEU A 1 88 ? -7.226 -6.421 1.705 1.00 88.12 88 LEU A O 1
ATOM 672 N N . ALA A 1 89 ? -8.524 -7.617 3.086 1.00 90.25 89 ALA A N 1
ATOM 673 C CA . ALA A 1 89 ? -8.955 -8.567 2.061 1.00 90.25 89 ALA A CA 1
ATOM 674 C C . ALA A 1 89 ? -9.769 -7.876 0.949 1.00 90.25 89 ALA A C 1
ATOM 676 O O . ALA A 1 89 ? -9.529 -8.114 -0.234 1.00 90.25 89 ALA A O 1
ATOM 677 N N . PHE A 1 90 ? -10.669 -6.960 1.315 1.00 88.31 90 PHE A N 1
ATOM 678 C CA . PHE A 1 90 ? -11.457 -6.162 0.379 1.00 88.31 90 PHE A CA 1
ATOM 679 C C . PHE A 1 90 ? -10.581 -5.237 -0.476 1.00 88.31 90 PHE A C 1
ATOM 681 O O . PHE A 1 90 ? -10.770 -5.167 -1.687 1.00 88.31 90 PHE A O 1
ATOM 688 N N . GLY A 1 91 ? -9.583 -4.576 0.118 1.00 87.50 91 GLY A N 1
ATOM 689 C CA . GLY A 1 91 ? -8.647 -3.706 -0.596 1.00 87.50 91 GLY A CA 1
ATOM 690 C C . GLY A 1 91 ? -7.819 -4.446 -1.648 1.00 87.50 91 GLY A C 1
ATOM 691 O O . GLY A 1 91 ? -7.589 -3.908 -2.728 1.00 87.50 91 GLY A O 1
ATOM 692 N N . ASN A 1 92 ? -7.442 -5.701 -1.379 1.00 88.69 92 ASN A N 1
ATOM 693 C CA . ASN A 1 92 ? -6.775 -6.550 -2.371 1.00 88.69 92 ASN A CA 1
ATOM 694 C C . ASN A 1 92 ? -7.704 -6.936 -3.540 1.00 88.69 92 ASN A C 1
ATOM 696 O O . ASN A 1 92 ? -7.235 -7.059 -4.668 1.00 88.69 92 ASN A O 1
ATOM 700 N N . GLY A 1 93 ? -9.009 -7.103 -3.292 1.00 86.00 93 GLY A N 1
ATOM 701 C CA . GLY A 1 93 ? -10.003 -7.441 -4.323 1.00 86.00 93 GLY A CA 1
ATOM 702 C C . GLY A 1 93 ? -10.586 -6.242 -5.082 1.00 86.00 93 GLY A C 1
ATOM 703 O O . GLY A 1 93 ? -11.104 -6.404 -6.184 1.00 86.00 93 GLY A O 1
ATOM 704 N N . ALA A 1 94 ? -10.491 -5.030 -4.530 1.00 89.00 94 ALA A N 1
ATOM 705 C CA . ALA A 1 94 ? -11.013 -3.809 -5.139 1.00 89.00 94 ALA A CA 1
ATOM 706 C C . ALA A 1 94 ? -10.570 -3.578 -6.604 1.00 89.00 94 ALA A C 1
ATOM 708 O O . ALA A 1 94 ? -11.446 -3.329 -7.435 1.00 89.00 94 ALA A O 1
ATOM 709 N N . PRO A 1 95 ? -9.277 -3.680 -6.982 1.00 82.06 95 PRO A N 1
ATOM 710 C CA . PRO A 1 95 ? -8.858 -3.448 -8.368 1.00 82.06 95 PRO A CA 1
ATOM 711 C C . PRO A 1 95 ? -9.436 -4.465 -9.365 1.00 82.06 95 PRO A C 1
ATOM 713 O O . PRO A 1 95 ? -9.730 -4.092 -10.500 1.00 82.06 95 PRO A O 1
ATOM 716 N N . ASP A 1 96 ? -9.650 -5.715 -8.947 1.00 84.56 96 ASP A N 1
ATOM 717 C CA . ASP A 1 96 ? -10.273 -6.755 -9.778 1.00 84.56 96 ASP A CA 1
ATOM 718 C C . ASP A 1 96 ? -11.734 -6.399 -10.086 1.00 84.56 96 ASP A C 1
ATOM 720 O O . ASP A 1 96 ? -12.151 -6.351 -11.245 1.00 84.56 96 ASP A O 1
ATOM 724 N N . VAL A 1 97 ? -12.477 -5.994 -9.051 1.00 87.12 97 VAL A N 1
ATOM 725 C CA . VAL A 1 97 ? -13.872 -5.555 -9.183 1.00 87.12 97 VAL A CA 1
ATOM 726 C C . VAL A 1 97 ? -13.982 -4.325 -10.085 1.00 87.12 97 VAL A C 1
ATOM 728 O O . VAL A 1 97 ? -14.855 -4.277 -10.954 1.00 87.12 97 VAL A O 1
ATOM 731 N N . PHE A 1 98 ? -13.092 -3.339 -9.934 1.00 84.44 98 PHE A N 1
ATOM 732 C CA . PHE A 1 98 ? -13.084 -2.165 -10.810 1.00 84.44 98 PHE A CA 1
ATOM 733 C C . PHE A 1 98 ? -12.741 -2.522 -12.260 1.00 84.44 98 PHE A C 1
ATOM 735 O O . PHE A 1 98 ? -13.371 -1.984 -13.171 1.00 84.44 98 PHE A O 1
ATOM 742 N N . SER A 1 99 ? -11.812 -3.455 -12.483 1.00 81.31 99 SER A N 1
ATOM 743 C CA . SER A 1 99 ? -11.482 -3.965 -13.819 1.00 81.31 99 SER A CA 1
ATOM 744 C C . SER A 1 99 ? -12.679 -4.665 -14.468 1.00 81.31 99 SER A C 1
ATOM 746 O O . SER A 1 99 ? -13.049 -4.352 -15.601 1.00 81.31 99 SER A O 1
ATOM 748 N N . ALA A 1 100 ? -13.362 -5.540 -13.724 1.00 82.94 100 ALA A N 1
ATOM 749 C CA . ALA A 1 100 ? -14.562 -6.217 -14.198 1.00 82.94 100 ALA A CA 1
ATOM 750 C C . ALA A 1 100 ? -15.671 -5.212 -14.550 1.00 82.94 100 ALA A C 1
ATOM 752 O O . ALA A 1 100 ? -16.242 -5.278 -15.638 1.00 82.94 100 ALA A O 1
ATOM 753 N N . ILE A 1 101 ? -15.948 -4.236 -13.677 1.00 84.69 101 ILE A N 1
ATOM 754 C CA . ILE A 1 101 ? -16.957 -3.194 -13.934 1.00 84.69 101 ILE A CA 1
ATOM 755 C C . ILE A 1 101 ? -16.575 -2.345 -15.151 1.00 84.69 101 ILE A C 1
ATOM 757 O O . ILE A 1 101 ? -17.448 -2.045 -15.964 1.00 84.69 101 ILE A O 1
ATOM 761 N N . ALA A 1 102 ? -15.299 -1.989 -15.317 1.00 81.88 102 ALA A N 1
ATOM 762 C CA . ALA A 1 102 ? -14.814 -1.265 -16.490 1.00 81.88 102 ALA A CA 1
ATOM 763 C C . ALA A 1 102 ? -14.973 -2.084 -17.786 1.00 81.88 102 ALA A C 1
ATOM 765 O O . ALA A 1 102 ? -15.348 -1.540 -18.827 1.00 81.88 102 ALA A O 1
ATOM 766 N N . ALA A 1 103 ? -14.762 -3.400 -17.736 1.00 76.44 103 ALA A N 1
ATOM 767 C CA . ALA A 1 103 ? -15.003 -4.303 -18.863 1.00 76.44 103 ALA A CA 1
ATOM 768 C C . ALA A 1 103 ? -16.503 -4.434 -19.199 1.00 76.44 103 ALA A C 1
ATOM 770 O O . ALA A 1 103 ? -16.894 -4.468 -20.370 1.00 76.44 103 ALA A O 1
ATOM 771 N N . TYR A 1 104 ? -17.370 -4.454 -18.184 1.00 78.69 104 TYR A N 1
ATOM 772 C CA . TYR A 1 104 ? -18.819 -4.433 -18.393 1.00 78.69 104 TYR A CA 1
ATOM 773 C C . TYR A 1 104 ? -19.304 -3.089 -18.949 1.00 78.69 104 TYR A C 1
ATOM 775 O O . TYR A 1 104 ? -20.125 -3.071 -19.868 1.00 78.69 104 TYR A O 1
ATOM 783 N N . SER A 1 105 ? -18.791 -1.968 -18.435 1.00 76.00 105 SER A N 1
ATOM 784 C CA . SER A 1 105 ? -19.209 -0.621 -18.842 1.00 76.00 105 SER A CA 1
ATOM 785 C C . SER A 1 105 ? -18.706 -0.232 -20.235 1.00 76.00 105 SER A C 1
ATOM 787 O O . SER A 1 105 ? -19.404 0.481 -20.952 1.00 76.00 105 SER A O 1
ATOM 789 N N . SER A 1 106 ? -17.560 -0.766 -20.665 1.00 71.12 106 SER A N 1
ATOM 790 C CA . SER A 1 106 ? -17.014 -0.600 -22.022 1.00 71.12 106 SER A CA 1
ATOM 791 C C . SER A 1 106 ? -17.732 -1.437 -23.096 1.00 71.12 106 SER A C 1
ATOM 793 O O . SER A 1 106 ? -17.306 -1.470 -24.247 1.00 71.12 106 SER A O 1
ATOM 795 N N . GLY A 1 107 ? -18.845 -2.103 -22.761 1.00 61.75 107 GLY A N 1
ATOM 796 C CA . GLY A 1 107 ? -19.664 -2.859 -23.717 1.00 61.75 107 GLY A CA 1
ATOM 797 C C . GLY A 1 107 ? -19.090 -4.225 -24.112 1.00 61.75 107 GLY A C 1
ATOM 798 O O . GLY A 1 107 ? -19.772 -4.997 -24.788 1.00 61.75 107 GLY A O 1
ATOM 799 N N . VAL A 1 108 ? -17.893 -4.577 -23.628 1.00 58.00 108 VAL A N 1
ATOM 800 C CA . VAL A 1 108 ? -17.251 -5.888 -23.837 1.00 58.00 108 VAL A CA 1
ATOM 801 C C . VAL A 1 108 ? -18.023 -7.008 -23.125 1.00 58.00 108 VAL A C 1
ATOM 803 O O . VAL A 1 108 ? -18.060 -8.139 -23.605 1.00 58.00 108 VAL A O 1
ATOM 806 N N . GLY A 1 109 ? -18.754 -6.690 -22.049 1.00 53.22 109 GLY A N 1
ATOM 807 C CA . GLY A 1 109 ? -19.607 -7.640 -21.322 1.00 53.22 109 GLY A CA 1
ATOM 808 C C . GLY A 1 109 ? -20.765 -8.249 -22.130 1.00 53.22 109 GLY A C 1
ATOM 809 O O . GLY A 1 109 ? -21.315 -9.271 -21.726 1.00 53.22 109 GLY A O 1
ATOM 810 N N . LYS A 1 110 ? -21.125 -7.675 -23.289 1.00 48.81 110 LYS A N 1
ATOM 811 C CA . LYS A 1 110 ? -22.110 -8.264 -24.221 1.00 48.81 110 LYS A CA 1
ATOM 812 C C . LYS A 1 110 ? -21.496 -9.178 -25.288 1.00 48.81 110 LYS A C 1
ATOM 814 O O . LYS A 1 110 ? -22.240 -9.851 -25.992 1.00 48.81 110 LYS A O 1
ATOM 819 N N . LEU A 1 111 ? -20.168 -9.257 -25.374 1.00 55.38 111 LEU A N 1
ATOM 820 C CA . LEU A 1 111 ? -19.413 -10.127 -26.291 1.00 55.38 111 LEU A CA 1
ATOM 821 C C . LEU A 1 111 ? -18.647 -11.230 -25.530 1.00 55.38 111 LEU A C 1
ATOM 823 O O . LEU A 1 111 ? -17.621 -11.730 -25.980 1.00 55.38 111 LEU A O 1
ATOM 827 N N . GLY A 1 112 ? -19.156 -11.608 -24.353 1.00 59.44 112 GLY A N 1
ATOM 828 C CA . GLY A 1 112 ? -18.552 -12.576 -23.432 1.00 59.44 112 GLY A CA 1
ATOM 829 C C . GLY A 1 112 ? -19.181 -13.971 -23.435 1.00 59.44 112 GLY A C 1
ATOM 830 O O . GLY A 1 112 ? -18.996 -14.713 -22.478 1.00 59.44 112 GLY A O 1
ATOM 831 N N . SER A 1 113 ? -19.922 -14.357 -24.474 1.00 51.00 113 SER A N 1
ATOM 832 C CA . SER A 1 113 ? -20.251 -15.767 -24.707 1.00 51.00 113 SER A CA 1
ATOM 833 C C . SER A 1 113 ? -19.677 -16.171 -26.060 1.00 51.00 113 SER A C 1
ATOM 835 O O 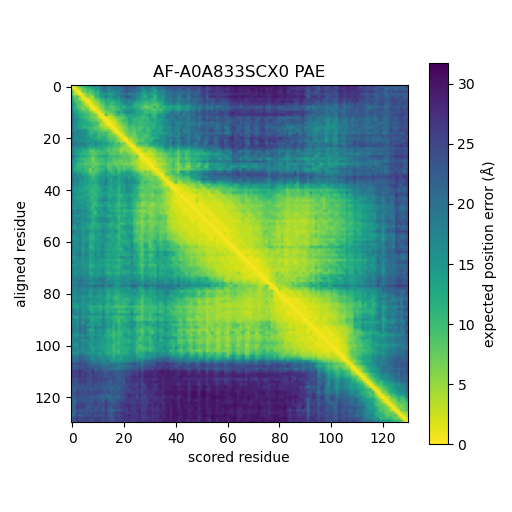. SER A 1 113 ? -20.251 -15.853 -27.093 1.00 51.00 113 SER A O 1
ATOM 837 N N . THR A 1 114 ? -18.537 -16.870 -26.016 1.00 52.38 114 THR A N 1
ATOM 838 C CA . THR A 1 114 ? -17.950 -17.752 -27.053 1.00 52.38 114 THR A CA 1
ATOM 839 C C . THR A 1 114 ? -16.805 -17.319 -27.994 1.00 52.38 114 THR A C 1
ATOM 841 O O . THR A 1 114 ? -16.481 -18.139 -28.845 1.00 52.38 114 THR A O 1
ATOM 844 N N . S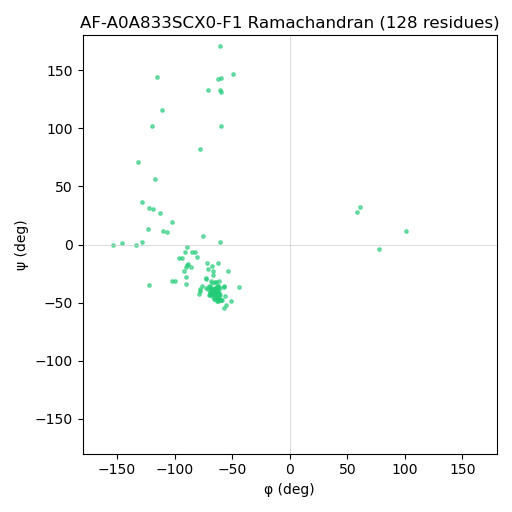ER A 1 115 ? -16.062 -16.200 -27.847 1.00 51.03 115 SER A N 1
ATOM 845 C CA . SER A 1 115 ? -14.875 -16.050 -28.746 1.00 51.03 115 SER A CA 1
ATOM 846 C C . SER A 1 115 ? -13.631 -15.225 -28.365 1.00 51.03 115 SER A C 1
ATOM 848 O O . SER A 1 115 ? -12.710 -15.227 -29.174 1.00 51.03 115 SER A O 1
ATOM 850 N N . TYR A 1 116 ? -13.502 -14.560 -27.205 1.00 50.00 116 TYR A N 1
ATOM 851 C CA . TYR A 1 116 ? -12.323 -13.681 -26.971 1.00 50.00 116 TYR A CA 1
ATOM 852 C C . TYR A 1 116 ? -11.516 -13.896 -25.678 1.00 50.00 116 TYR A C 1
ATOM 854 O O . TYR A 1 116 ? -10.526 -13.201 -25.477 1.00 50.00 116 TYR A O 1
ATOM 862 N N . TRP A 1 117 ? -11.861 -14.872 -24.828 1.00 40.84 117 TRP A N 1
ATOM 863 C CA . TRP A 1 117 ? -11.193 -15.056 -23.524 1.00 40.84 117 TRP A CA 1
ATOM 864 C C . TRP A 1 117 ? -10.672 -16.469 -23.226 1.00 40.84 117 TRP A C 1
ATOM 866 O O . TRP A 1 117 ? -10.723 -16.878 -22.075 1.00 40.84 117 TRP A O 1
ATOM 876 N N . VAL A 1 118 ? -10.142 -17.226 -24.199 1.00 47.38 118 VAL A N 1
ATOM 877 C CA . VAL A 1 118 ? -9.304 -18.413 -23.867 1.00 47.38 118 VAL A CA 1
ATOM 878 C C . VAL A 1 118 ? -8.149 -18.686 -24.856 1.00 47.38 118 VAL A C 1
ATOM 880 O O . VAL A 1 118 ? -7.386 -19.618 -24.653 1.00 47.38 118 VAL A O 1
ATOM 883 N N . GLU A 1 119 ? -7.925 -17.884 -25.900 1.00 44.75 119 GLU A N 1
ATOM 884 C CA . GLU A 1 119 ? -6.968 -18.257 -26.967 1.00 44.75 119 GLU A CA 1
ATOM 885 C C . GLU A 1 119 ? -5.762 -17.298 -27.075 1.00 44.75 119 GLU A C 1
ATOM 887 O O . GLU A 1 119 ? -5.508 -16.717 -28.128 1.00 44.75 119 GLU A O 1
ATOM 892 N N . PRO A 1 120 ? -5.001 -17.107 -25.979 1.00 46.06 120 PRO A N 1
ATOM 893 C CA . PRO A 1 120 ? -3.546 -17.206 -26.147 1.00 46.06 120 PRO A CA 1
ATOM 894 C C . PRO A 1 120 ? -2.848 -18.062 -25.075 1.00 46.06 120 PRO A C 1
ATOM 896 O O . PRO A 1 120 ? -1.633 -18.217 -25.127 1.00 46.06 120 PRO A O 1
ATOM 899 N N . CYS A 1 121 ? -3.584 -18.625 -24.105 1.00 47.34 121 CYS A N 1
ATOM 900 C CA . CYS A 1 121 ? -3.004 -19.470 -23.047 1.00 47.34 121 CYS A CA 1
ATOM 901 C C . CYS A 1 121 ? -3.229 -20.976 -23.292 1.00 47.34 121 CYS A C 1
ATOM 903 O O . CYS A 1 121 ? -2.357 -21.779 -22.967 1.00 47.34 121 CYS A O 1
ATOM 905 N N . SER A 1 122 ? -4.338 -21.370 -23.940 1.00 50.47 122 SER A N 1
ATOM 906 C CA . SER A 1 122 ? -4.558 -22.765 -24.372 1.00 50.47 122 SER A CA 1
ATOM 907 C C . SER A 1 122 ? -3.518 -23.194 -25.419 1.00 50.47 122 SER A C 1
ATOM 909 O O . SER A 1 122 ? -2.927 -24.265 -25.312 1.00 50.47 122 SER A O 1
ATOM 911 N N . SER A 1 123 ? -3.181 -22.306 -26.357 1.00 47.12 123 SER A N 1
ATOM 912 C CA . SER A 1 123 ? -2.172 -22.537 -27.395 1.00 47.12 123 SER A CA 1
ATOM 913 C C . SER A 1 123 ? -0.722 -22.545 -2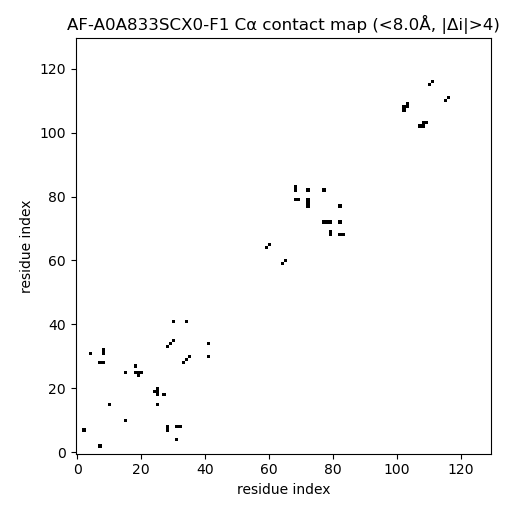6.887 1.00 47.12 123 SER A C 1
ATOM 915 O O . SER A 1 123 ? 0.148 -23.071 -27.575 1.00 47.12 123 SER A O 1
ATOM 917 N N . LEU A 1 124 ? -0.449 -22.040 -25.677 1.00 50.06 124 LEU A N 1
ATOM 918 C CA . LEU A 1 124 ? 0.862 -22.164 -25.023 1.00 50.06 124 LEU A CA 1
ATOM 919 C C . LEU A 1 124 ? 0.986 -23.427 -24.157 1.00 50.06 124 LEU A C 1
ATOM 921 O O . LEU A 1 124 ? 2.105 -23.862 -23.901 1.00 50.06 124 LEU A O 1
ATOM 925 N N . LEU A 1 125 ? -0.124 -24.052 -23.751 1.00 50.62 125 LEU A N 1
ATOM 926 C CA . LEU A 1 125 ? -0.116 -25.345 -23.052 1.00 50.62 125 LEU A CA 1
ATOM 927 C C . LEU A 1 125 ? 0.235 -26.516 -23.986 1.00 50.62 125 LEU A C 1
ATOM 929 O O . LEU A 1 125 ? 0.895 -27.448 -23.546 1.00 50.62 125 LEU A O 1
ATOM 933 N N . TRP A 1 126 ? -0.091 -26.433 -25.281 1.00 43.97 126 TRP A N 1
ATOM 934 C CA . TRP A 1 126 ? 0.326 -27.435 -26.280 1.00 43.97 126 TRP A CA 1
ATOM 935 C C . TRP A 1 126 ? 1.757 -27.242 -26.813 1.00 43.97 126 TRP A C 1
ATOM 937 O O . TRP A 1 126 ? 2.244 -28.089 -27.554 1.00 43.97 126 TRP A O 1
ATOM 947 N N . SER A 1 127 ? 2.452 -26.155 -26.456 1.00 47.25 127 SER A N 1
ATOM 948 C CA . SER A 1 127 ? 3.836 -25.914 -26.906 1.00 47.25 127 SER A CA 1
ATOM 949 C C . SER A 1 127 ? 4.903 -26.513 -25.978 1.00 47.25 127 SER A C 1
ATOM 951 O O . SER A 1 127 ? 6.088 -26.403 -26.287 1.00 47.25 127 SER A O 1
ATOM 953 N N . TRP A 1 128 ? 4.507 -27.131 -24.860 1.00 42.91 128 TRP A N 1
ATOM 954 C CA . TRP A 1 128 ? 5.409 -27.842 -23.939 1.00 42.91 128 TRP A CA 1
ATOM 955 C C . TRP A 1 128 ? 5.268 -29.369 -24.020 1.00 42.91 128 TRP A C 1
ATOM 957 O O . TRP A 1 128 ? 5.835 -30.078 -23.194 1.00 42.91 128 TRP A O 1
ATOM 967 N N . GLU A 1 129 ? 4.542 -29.874 -25.022 1.00 49.88 129 GLU A N 1
ATOM 968 C CA . GLU A 1 129 ? 4.330 -31.308 -25.256 1.00 49.88 129 GLU A CA 1
ATOM 969 C C . GLU A 1 129 ? 4.793 -31.768 -26.653 1.00 49.88 129 GLU A C 1
ATOM 971 O O . GLU A 1 129 ? 4.253 -32.720 -27.217 1.00 49.88 129 GLU A O 1
ATOM 976 N N . VAL A 1 130 ? 5.838 -31.115 -27.186 1.00 51.53 130 VAL A N 1
ATOM 977 C CA . VAL A 1 130 ? 6.681 -31.613 -28.292 1.00 51.53 130 VAL A CA 1
ATOM 978 C C . VAL A 1 130 ? 8.161 -31.347 -28.040 1.00 51.53 130 VAL A C 1
ATOM 980 O O . VAL A 1 130 ? 8.503 -30.211 -27.644 1.00 51.53 130 VAL A O 1
#

Radius of gyration: 21.12 Å; Cα contacts (8 Å, |Δi|>4): 35; chains: 1; bounding box: 46×43×46 Å

Solvent-accessible surface area (backbone atoms only — not comparable to full-atom values): 7888 Å² total; per-residue (Å²): 134,83,77,62,76,77,63,66,74,71,46,55,75,74,58,48,61,72,56,41,43,103,78,74,52,50,62,65,50,52,55,59,66,74,40,63,90,43,60,69,61,50,53,50,50,51,50,53,50,51,50,50,51,51,49,54,52,49,56,47,35,65,73,54,43,50,63,51,45,50,57,48,22,66,74,68,74,46,61,59,70,59,54,51,54,49,50,53,54,47,61,71,47,46,64,57,54,53,50,51,50,51,41,44,72,71,55,51,60,80,60,71,82,88,84,78,88,63,85,73,61,58,68,55,63,64,65,77,76,116

Foldseek 3Di:
DDDDLVQVLVDDPVVLVVCQDPVRDNPVNCLRPVCVPCVPVSVVVVVVVVVVVVVVVVVCCVVPVVVVLVVVCVVVVHDSVVVVVVVVVVVVCVVVVVVVVVCVVVVVVVVPPDDDPDPPVVVVVVVVVD

InterPro domains:
  IPR004837 Sodium/calcium exchanger membrane region [PF01699] (48-111)
  IPR044880 NCX, central ion-binding domain superfamily [G3DSA:1.20.1420.30] (11-124)
  IPR051359 Calcium:cation antiporter [PTHR12266] (24-111)

pLDDT: mean 70.31, std 17.29, range [36.25, 94.62]

Sequence (130 aa):
MALPLPAACDASPFVANMTLGPLSIDYVHIHYCSLAELPFLSFSLLILWLGGLFYFLGSTADGYFSPTLASLSDRLRVPHDVAGVTFLAFGNGAPDVFSAIAAYSSGVGKLGSTSYWVEPCSSLLWSWEV

Organism: Phytophthora infestans (NCBI:txid4787)

Secondary structure (DSSP, 8-state):
-PPPGGGTTS--HHHHHHH--TTS--HHHIIIIISTT-HHHHHHHHHHHHHHHHHHHHHHIIIIIHHHHHHHHHHHT--HHHHHHHHHHHHHHHHHHHHHHHHHHTTGGGS-SSSSSSTTTHHHHGGG--

Mean predicted aligned error: 14.8 Å